Protein AF-A0A3L8CRX2-F1 (afdb_monomer)

Solvent-accessible surface area (backbone atoms only — not comparable to full-atom values): 6536 Å² total; per-residue (Å²): 115,69,61,57,58,49,39,55,49,51,54,51,49,42,54,34,44,76,68,67,72,52,72,34,34,70,53,99,46,89,73,31,38,35,34,83,52,100,65,33,31,41,38,38,35,69,45,84,53,98,90,46,74,48,38,35,46,32,38,24,40,79,84,71,49,76,78,46,74,45,39,24,77,73,35,47,90,67,31,86,63,21,59,59,55,44,46,51,39,48,52,50,41,50,38,55,35,68,42,43,64,61,53,49,54,58,50,51,61,51,57,65,56,63,76,74,114

Secondary structure (DSSP, 8-state):
-HHHHHHHHHHHHHHHHHTT-S--EE-SSTTEEEEE-SSEEEEEEEEEETTEEEEEEEEEETTS-EEEEEEHHHHTTTSTTHHHHHHHHHHHHHHHHTTHHHHHHHHHHHHHHHTT-

Sequence (117 aa):
MSHEKIARIVMGVIRRTGDGKIDWETTERTGVFQASFPNYSIRLSTIEGDLGVDYWFAIINNEGATIERVSDVDLSSNIEAAFEEMGNLYSAARRIALGVEKALDELLEIIDRDELI

Radius of gyration: 16.59 Å; Cα contacts (8 Å, |Δi|>4): 158; chains: 1; bounding box: 40×30×55 Å

Mean predicted aligned error: 4.44 Å

Structure (mmCIF, N/CA/C/O backbone):
data_AF-A0A3L8CRX2-F1
#
_entry.id   AF-A0A3L8CRX2-F1
#
loop_
_atom_site.group_PDB
_atom_site.id
_atom_site.type_symbol
_atom_site.label_atom_id
_atom_site.label_alt_id
_atom_site.label_comp_id
_atom_site.label_asym_id
_atom_site.label_entity_id
_atom_site.label_seq_id
_atom_site.pdbx_PDB_ins_code
_atom_site.Cartn_x
_atom_site.Cartn_y
_atom_site.Cartn_z
_atom_site.occupancy
_atom_site.B_iso_or_equiv
_atom_site.auth_seq_id
_atom_site.auth_comp_id
_atom_site.auth_asym_id
_atom_site.auth_atom_id
_atom_site.pdbx_PDB_model_num
ATOM 1 N N . MET A 1 1 ? 15.854 5.994 -14.458 1.00 53.34 1 MET A N 1
ATOM 2 C CA . MET A 1 1 ? 14.934 7.151 -14.571 1.00 53.34 1 MET A CA 1
ATOM 3 C C . MET A 1 1 ? 13.483 6.800 -14.223 1.00 53.34 1 MET A C 1
ATOM 5 O O . MET A 1 1 ? 12.882 7.587 -13.505 1.00 53.34 1 MET A O 1
ATOM 9 N N . SER A 1 2 ? 12.903 5.666 -14.659 1.00 73.62 2 SER A N 1
ATOM 10 C CA . SER A 1 2 ? 11.519 5.303 -14.265 1.00 73.62 2 SER A CA 1
ATOM 11 C C . SER A 1 2 ? 11.380 5.062 -12.755 1.00 73.62 2 SER A C 1
ATOM 13 O O . SER A 1 2 ? 10.513 5.668 -12.130 1.00 73.62 2 SER A O 1
ATOM 15 N N . HIS A 1 3 ? 12.291 4.291 -12.146 1.00 83.62 3 HIS A N 1
ATOM 16 C CA . HIS A 1 3 ? 12.232 3.968 -10.712 1.00 83.62 3 HIS A CA 1
ATOM 17 C C . HIS A 1 3 ? 12.400 5.181 -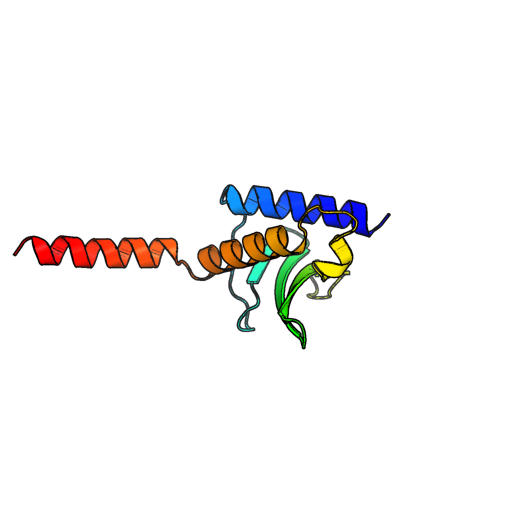9.791 1.00 83.62 3 HIS A C 1
ATOM 19 O O . HIS A 1 3 ? 11.782 5.222 -8.739 1.00 83.62 3 HIS A O 1
ATOM 25 N N . GLU A 1 4 ? 13.130 6.225 -10.194 1.00 93.31 4 GLU A N 1
ATOM 26 C CA . GLU A 1 4 ? 13.250 7.453 -9.392 1.00 93.31 4 GLU A CA 1
ATOM 27 C C . GLU A 1 4 ? 11.913 8.208 -9.305 1.00 93.31 4 GLU A C 1
ATOM 29 O O . GLU A 1 4 ? 11.505 8.677 -8.241 1.00 93.31 4 GLU A O 1
ATOM 34 N N . LYS A 1 5 ? 11.181 8.297 -10.424 1.00 95.38 5 LYS A N 1
ATOM 35 C CA . LYS A 1 5 ? 9.849 8.912 -10.439 1.00 95.38 5 LYS A CA 1
ATOM 36 C C . LYS A 1 5 ? 8.855 8.082 -9.628 1.00 95.38 5 LYS A C 1
ATOM 38 O O . LYS A 1 5 ? 8.055 8.659 -8.895 1.00 95.38 5 LYS A O 1
ATOM 43 N N . ILE A 1 6 ? 8.921 6.757 -9.743 1.00 96.00 6 ILE A N 1
ATOM 44 C CA . ILE A 1 6 ? 8.066 5.842 -8.980 1.00 96.00 6 ILE A CA 1
ATOM 45 C C . ILE A 1 6 ? 8.385 5.939 -7.489 1.00 96.00 6 ILE A C 1
ATOM 47 O O . ILE A 1 6 ? 7.465 6.110 -6.701 1.00 96.00 6 ILE A O 1
ATOM 51 N N . ALA A 1 7 ? 9.661 5.968 -7.103 1.00 97.00 7 ALA A N 1
ATOM 52 C CA . ALA A 1 7 ? 10.078 6.148 -5.718 1.00 97.00 7 ALA A CA 1
ATOM 53 C C . ALA A 1 7 ? 9.501 7.435 -5.113 1.00 97.00 7 ALA A C 1
ATOM 55 O O . ALA A 1 7 ? 8.931 7.420 -4.025 1.00 97.00 7 ALA A O 1
ATOM 56 N N . ARG A 1 8 ? 9.538 8.550 -5.855 1.00 97.44 8 ARG A N 1
ATOM 57 C CA . ARG A 1 8 ? 8.904 9.808 -5.421 1.00 97.44 8 ARG A CA 1
ATOM 58 C C . ARG A 1 8 ? 7.388 9.689 -5.251 1.00 97.44 8 ARG A C 1
ATOM 60 O O . ARG A 1 8 ? 6.836 10.317 -4.348 1.00 97.44 8 ARG A O 1
ATOM 67 N N . ILE A 1 9 ? 6.715 8.922 -6.110 1.00 97.44 9 ILE A N 1
ATOM 68 C CA . ILE A 1 9 ? 5.279 8.643 -5.976 1.00 97.44 9 ILE A CA 1
ATOM 69 C C . ILE A 1 9 ? 5.031 7.810 -4.715 1.00 97.44 9 ILE A C 1
ATOM 71 O O . ILE A 1 9 ? 4.200 8.207 -3.904 1.00 97.44 9 ILE A O 1
ATOM 75 N N . VAL A 1 10 ? 5.782 6.724 -4.514 1.00 98.00 10 VAL A N 1
ATOM 76 C CA . VAL A 1 10 ? 5.672 5.837 -3.346 1.00 98.00 10 VAL A CA 1
ATOM 77 C C . VAL A 1 10 ? 5.887 6.613 -2.047 1.00 98.00 10 VAL A C 1
ATOM 79 O O . VAL A 1 10 ? 5.015 6.585 -1.184 1.00 98.00 10 VAL A O 1
ATOM 82 N N . MET A 1 11 ? 6.944 7.425 -1.943 1.00 98.00 11 MET A N 1
ATOM 83 C CA . MET A 1 11 ? 7.173 8.286 -0.771 1.00 98.00 11 MET A CA 1
ATOM 84 C C . MET A 1 11 ? 6.045 9.304 -0.554 1.00 98.00 11 MET A C 1
ATOM 86 O O . MET A 1 11 ? 5.649 9.594 0.577 1.00 98.00 11 MET A O 1
ATOM 90 N N . GLY A 1 12 ? 5.479 9.842 -1.638 1.00 98.12 12 GLY A N 1
ATOM 91 C CA . GLY A 1 12 ? 4.305 10.708 -1.566 1.00 98.12 12 GLY A CA 1
ATOM 92 C C . GLY A 1 12 ? 3.071 9.987 -1.013 1.00 98.12 12 GLY A C 1
ATOM 93 O O . GLY A 1 12 ? 2.318 10.578 -0.237 1.00 98.12 12 GLY A O 1
ATOM 94 N N . VAL A 1 13 ? 2.876 8.723 -1.389 1.00 98.31 13 VAL A N 1
ATOM 95 C CA . VAL A 1 13 ? 1.777 7.863 -0.929 1.00 98.31 13 VAL A CA 1
ATOM 96 C C . VAL A 1 13 ? 1.971 7.451 0.527 1.00 98.31 13 VAL A C 1
ATOM 98 O O . VAL A 1 13 ? 1.008 7.538 1.285 1.00 98.31 13 VAL A O 1
ATOM 101 N N . ILE A 1 14 ? 3.194 7.100 0.938 1.00 98.00 14 ILE A N 1
ATOM 102 C CA . ILE A 1 14 ? 3.563 6.822 2.337 1.00 98.00 14 ILE A CA 1
ATOM 103 C C . ILE A 1 14 ? 3.147 7.993 3.222 1.00 98.00 14 ILE A C 1
ATOM 105 O O . ILE A 1 14 ? 2.296 7.843 4.099 1.00 98.00 14 ILE A O 1
ATOM 109 N N . ARG A 1 15 ? 3.651 9.196 2.918 1.00 98.12 15 ARG A N 1
ATOM 110 C CA . ARG A 1 15 ? 3.347 10.397 3.705 1.00 98.12 15 ARG A CA 1
ATOM 111 C C . ARG A 1 15 ? 1.846 10.681 3.763 1.00 98.12 15 ARG A C 1
ATOM 113 O O . ARG A 1 15 ? 1.308 10.964 4.824 1.00 98.12 15 ARG A O 1
ATOM 120 N N . ARG A 1 16 ? 1.150 10.621 2.623 1.00 98.12 16 ARG A N 1
ATOM 121 C CA . ARG A 1 16 ? -0.289 10.935 2.576 1.00 98.12 16 ARG A CA 1
ATOM 122 C C . ARG A 1 16 ? -1.154 9.862 3.238 1.00 98.12 16 ARG A C 1
ATOM 124 O O . ARG A 1 16 ? -2.211 10.212 3.745 1.00 98.12 16 ARG A O 1
ATOM 131 N N . THR A 1 17 ? -0.719 8.604 3.250 1.00 97.81 17 THR A N 1
ATOM 132 C CA . THR A 1 17 ? -1.386 7.532 4.003 1.00 97.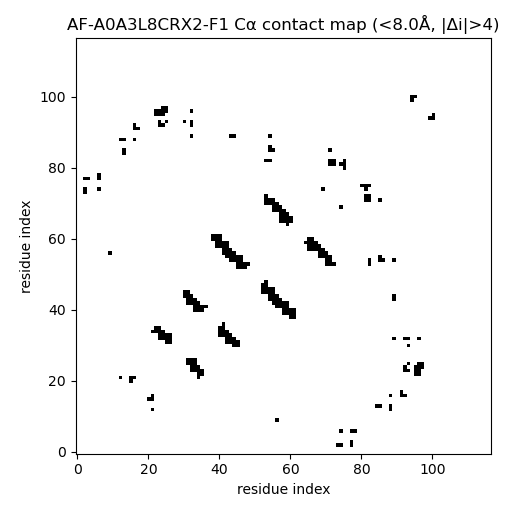81 17 THR A CA 1
ATOM 133 C C . THR A 1 17 ? -1.233 7.763 5.502 1.00 97.81 17 THR A C 1
ATOM 135 O O . THR A 1 17 ? -2.230 7.720 6.213 1.00 97.81 17 THR A O 1
ATOM 138 N N . GLY A 1 18 ? -0.025 8.105 5.968 1.00 95.00 18 GLY A N 1
ATOM 139 C CA . GLY A 1 18 ? 0.212 8.471 7.370 1.00 95.00 18 GLY A CA 1
ATOM 140 C C . GLY A 1 18 ? -0.592 9.696 7.822 1.00 95.00 18 GLY A C 1
ATOM 141 O O . GLY A 1 18 ? -1.094 9.723 8.938 1.00 95.00 18 GLY A O 1
ATOM 142 N N . ASP A 1 19 ? -0.799 10.667 6.929 1.00 96.19 19 ASP A N 1
ATOM 143 C CA . ASP A 1 19 ? -1.655 11.837 7.176 1.00 96.19 19 ASP A CA 1
ATOM 144 C C . ASP A 1 19 ? -3.174 11.529 7.138 1.00 96.19 19 ASP A C 1
ATOM 146 O O . ASP A 1 19 ? -3.978 12.454 7.268 1.00 96.19 19 ASP A O 1
ATOM 150 N N . GLY A 1 20 ? -3.594 10.290 6.849 1.00 94.31 20 GLY A N 1
ATOM 151 C CA . GLY A 1 20 ? -5.009 9.935 6.658 1.00 94.31 20 GLY A CA 1
ATOM 152 C C . GLY A 1 20 ? -5.658 10.574 5.419 1.00 94.31 20 GLY A C 1
ATOM 153 O O . GLY A 1 20 ? -6.872 10.732 5.354 1.00 94.31 20 GLY A O 1
ATOM 154 N N . LYS A 1 21 ? -4.857 10.987 4.426 1.00 96.94 21 LYS A N 1
ATOM 155 C CA . LYS A 1 21 ? -5.311 11.678 3.199 1.00 96.94 21 LYS A CA 1
ATOM 156 C C . LYS A 1 21 ? -5.565 10.741 2.021 1.00 96.94 21 LYS A C 1
ATOM 158 O O . LYS A 1 21 ? -5.848 11.221 0.922 1.00 96.94 21 LYS A O 1
ATOM 163 N N . ILE A 1 22 ? -5.369 9.442 2.213 1.00 97.81 22 ILE A N 1
ATOM 164 C CA . ILE A 1 22 ? -5.648 8.416 1.214 1.00 97.81 22 ILE A CA 1
ATOM 165 C C . ILE A 1 22 ? -6.694 7.485 1.802 1.00 97.81 22 ILE A C 1
ATOM 167 O O . ILE A 1 22 ? -6.463 6.879 2.845 1.00 97.81 22 ILE A O 1
ATOM 171 N N . ASP A 1 23 ? -7.823 7.405 1.108 1.00 96.81 23 ASP A N 1
ATOM 172 C CA . ASP A 1 23 ? -8.899 6.481 1.426 1.00 96.81 23 ASP A CA 1
ATOM 173 C C . ASP A 1 23 ? -8.569 5.128 0.792 1.00 96.81 23 ASP A C 1
ATOM 175 O O . ASP A 1 23 ? -8.568 4.981 -0.434 1.00 96.81 23 ASP A O 1
ATOM 179 N N . TRP A 1 24 ? -8.144 4.189 1.633 1.00 98.38 24 TRP A N 1
ATOM 180 C CA . TRP A 1 24 ? -7.790 2.840 1.214 1.00 98.38 24 TRP A CA 1
ATOM 181 C C . TRP A 1 24 ? -9.009 1.941 1.338 1.00 98.38 24 TRP A C 1
ATOM 183 O O . TRP A 1 24 ? 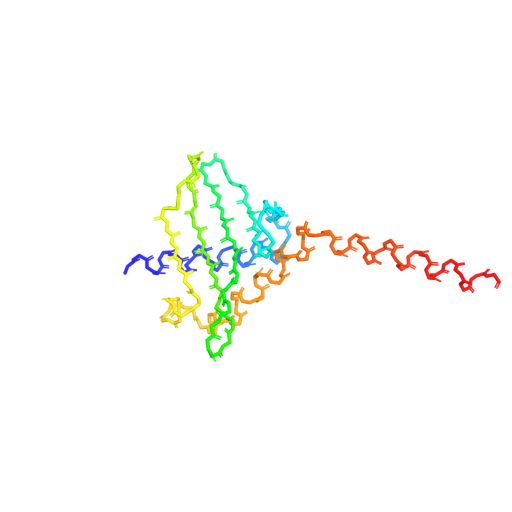-9.674 1.927 2.366 1.00 98.38 24 TRP A O 1
ATOM 193 N N . GLU A 1 25 ? -9.246 1.131 0.317 1.00 98.19 25 GLU A N 1
ATOM 194 C CA . GLU A 1 25 ? -10.374 0.216 0.225 1.00 98.19 25 GLU A CA 1
ATOM 195 C C . GLU A 1 25 ? -9.877 -1.223 0.053 1.00 98.19 25 GLU A C 1
ATOM 197 O O . GLU A 1 25 ? -8.782 -1.488 -0.464 1.00 98.19 25 GLU A O 1
ATOM 202 N N . THR A 1 26 ? -10.700 -2.179 0.483 1.00 97.75 26 THR A N 1
ATOM 203 C CA . THR A 1 26 ? -10.481 -3.590 0.150 1.00 97.75 26 THR A CA 1
ATOM 204 C C . THR A 1 26 ? -10.825 -3.842 -1.314 1.00 97.75 26 THR A C 1
ATOM 206 O O . THR A 1 26 ? -11.657 -3.156 -1.905 1.00 97.75 26 THR A O 1
ATOM 209 N N . THR A 1 27 ? -10.176 -4.836 -1.911 1.00 96.75 27 THR A N 1
ATOM 210 C CA . THR A 1 27 ? -10.542 -5.327 -3.245 1.00 96.75 27 THR A CA 1
ATOM 211 C C . THR A 1 27 ? -11.207 -6.695 -3.141 1.00 96.75 27 THR A C 1
ATOM 213 O O . THR A 1 27 ? -11.270 -7.300 -2.071 1.00 96.75 27 THR A O 1
ATOM 216 N N . GLU A 1 28 ? -11.639 -7.235 -4.276 1.00 95.25 28 GLU A N 1
ATOM 217 C CA . GLU A 1 28 ? -12.112 -8.613 -4.402 1.00 95.25 28 GLU A CA 1
ATOM 218 C C . GLU A 1 28 ? -11.051 -9.669 -4.033 1.00 95.25 28 GLU A C 1
ATOM 220 O O . GLU A 1 28 ? -11.380 -10.839 -3.837 1.00 95.25 28 GLU A O 1
ATOM 225 N N . ARG A 1 29 ? -9.773 -9.276 -3.930 1.00 95.88 29 ARG A N 1
ATOM 226 C CA . ARG A 1 29 ? -8.661 -10.153 -3.558 1.00 95.88 29 ARG A CA 1
ATOM 227 C C . ARG A 1 29 ? -8.210 -9.877 -2.127 1.00 95.88 29 ARG A C 1
ATOM 229 O O . ARG A 1 29 ? -7.783 -8.772 -1.793 1.00 95.88 29 ARG A O 1
ATOM 236 N N . THR A 1 30 ? -8.209 -10.919 -1.299 1.00 94.50 30 THR A N 1
ATOM 237 C CA . THR A 1 30 ? -7.632 -10.872 0.051 1.00 94.50 30 THR A CA 1
ATOM 238 C C . THR A 1 30 ? -6.165 -10.448 0.003 1.00 94.50 30 THR A C 1
ATOM 240 O O . THR A 1 30 ? -5.403 -10.932 -0.833 1.00 94.50 30 THR A O 1
ATOM 243 N N . GLY A 1 31 ? -5.766 -9.552 0.909 1.00 96.31 31 GLY A N 1
ATOM 244 C CA . GLY A 1 31 ? -4.393 -9.037 0.972 1.00 96.31 31 GLY A CA 1
ATOM 245 C C . GLY A 1 31 ? -4.046 -8.048 -0.144 1.00 96.31 31 GLY A C 1
ATOM 246 O O . GLY A 1 31 ? -2.872 -7.770 -0.3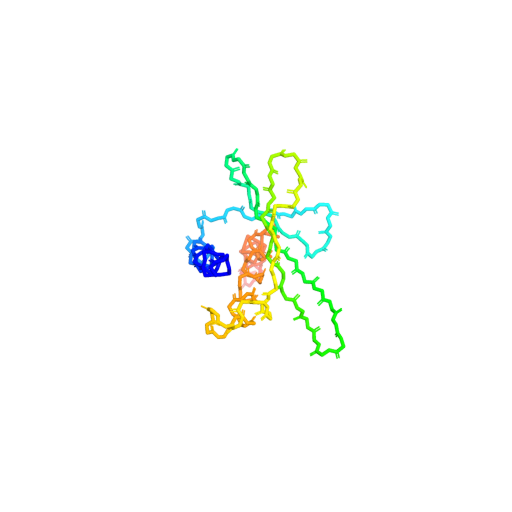75 1.00 96.31 31 GLY A O 1
ATOM 247 N N . VAL A 1 32 ? -5.052 -7.528 -0.855 1.00 98.12 32 VAL A N 1
ATOM 248 C CA . VAL A 1 32 ? -4.877 -6.472 -1.852 1.00 98.12 32 VAL A CA 1
ATOM 249 C C . VAL A 1 32 ? -5.748 -5.278 -1.484 1.00 98.12 32 VAL A C 1
ATOM 251 O O . VAL A 1 32 ? -6.970 -5.397 -1.366 1.00 98.12 32 VAL A O 1
ATOM 254 N N . PHE A 1 33 ? -5.100 -4.125 -1.337 1.00 98.50 33 PHE A N 1
ATOM 255 C CA . PHE A 1 33 ? -5.726 -2.858 -0.961 1.00 98.50 33 PHE A CA 1
ATOM 256 C C . PHE A 1 33 ? -5.563 -1.847 -2.086 1.00 98.50 33 PHE A C 1
ATOM 258 O O . PHE A 1 33 ? -4.532 -1.835 -2.764 1.00 98.50 33 PHE A O 1
ATOM 265 N N . GLN A 1 34 ? -6.573 -1.008 -2.295 1.00 98.38 34 GLN A N 1
ATOM 266 C CA . GLN A 1 34 ? -6.597 -0.049 -3.393 1.00 98.38 34 GLN A CA 1
ATOM 267 C C . GLN A 1 34 ? -6.941 1.353 -2.904 1.00 98.38 34 GLN A C 1
ATOM 269 O O . GLN A 1 34 ? -7.780 1.516 -2.032 1.00 98.38 34 GLN A O 1
ATOM 274 N N . ALA A 1 35 ? -6.322 2.359 -3.510 1.00 98.31 35 ALA A N 1
ATOM 275 C CA . ALA A 1 35 ? -6.745 3.747 -3.407 1.00 98.31 35 ALA A CA 1
ATOM 276 C C . ALA A 1 35 ? -7.066 4.286 -4.803 1.00 98.31 35 ALA A C 1
ATOM 278 O O . ALA A 1 35 ? -6.267 4.136 -5.736 1.00 98.31 35 ALA A O 1
ATOM 279 N N . SER A 1 36 ? -8.230 4.912 -4.947 1.00 97.19 36 SER A N 1
ATOM 280 C CA . SER A 1 36 ? -8.734 5.413 -6.227 1.00 97.19 36 SER A CA 1
ATOM 281 C C . SER A 1 36 ? -8.429 6.907 -6.402 1.00 97.19 36 SER A C 1
ATOM 283 O O . SER A 1 36 ? -8.668 7.724 -5.517 1.00 97.19 36 SER A O 1
ATOM 285 N N . PHE A 1 37 ? -7.909 7.279 -7.570 1.00 95.44 37 PHE A N 1
ATOM 286 C CA . PHE A 1 37 ? -7.658 8.656 -8.008 1.00 95.44 37 PHE A CA 1
ATOM 287 C C . PHE A 1 37 ? -8.420 8.908 -9.324 1.00 95.44 37 PHE A C 1
ATOM 289 O O . PHE A 1 37 ? -8.816 7.949 -9.984 1.00 95.44 37 PHE A O 1
ATOM 296 N N . PRO A 1 38 ? -8.607 10.169 -9.773 1.00 93.25 38 PRO A N 1
ATOM 297 C CA . PRO A 1 38 ? -9.509 10.476 -10.891 1.00 93.25 38 PRO A CA 1
ATOM 298 C C . PRO A 1 38 ? -9.297 9.670 -12.182 1.00 93.25 38 PRO A C 1
ATOM 300 O O . PRO A 1 38 ? -10.266 9.364 -12.863 1.00 93.25 38 PRO A O 1
ATOM 303 N N . ASN A 1 39 ? -8.049 9.323 -12.518 1.00 94.56 39 ASN A N 1
ATOM 304 C CA . ASN A 1 39 ? -7.713 8.587 -13.748 1.00 94.56 39 ASN A CA 1
ATOM 305 C C . ASN A 1 39 ? -6.903 7.307 -13.502 1.00 94.56 39 ASN A C 1
ATOM 307 O O . ASN A 1 39 ? -6.551 6.609 -14.451 1.00 94.56 39 ASN A O 1
ATOM 311 N N . TYR A 1 40 ? -6.553 7.033 -12.247 1.00 97.56 40 TYR A N 1
ATOM 312 C CA . TYR A 1 40 ? -5.631 5.964 -11.883 1.00 97.56 40 TYR A CA 1
ATOM 313 C C . TYR A 1 40 ? -6.023 5.389 -10.533 1.00 97.56 40 TYR A C 1
ATOM 315 O O . TYR A 1 40 ? -6.579 6.097 -9.700 1.00 97.56 40 TYR A O 1
ATOM 323 N N . SER A 1 41 ? -5.659 4.149 -10.266 1.00 98.00 41 SER A N 1
ATOM 324 C CA . SER A 1 41 ? -5.662 3.612 -8.912 1.00 98.00 41 SER A CA 1
ATOM 325 C C . SER A 1 41 ? -4.281 3.101 -8.539 1.00 98.00 41 SER A C 1
ATOM 327 O O . SER A 1 41 ? -3.450 2.779 -9.392 1.00 98.00 41 SER A O 1
ATOM 329 N N . ILE A 1 42 ? -4.019 3.085 -7.240 1.00 98.31 42 ILE A N 1
ATOM 330 C CA . ILE A 1 42 ? -2.831 2.466 -6.667 1.00 98.31 42 ILE A CA 1
ATOM 331 C C . ILE A 1 42 ? -3.281 1.189 -5.982 1.00 98.31 42 ILE A C 1
ATOM 333 O O . ILE A 1 42 ? -4.235 1.232 -5.209 1.00 98.31 42 ILE A O 1
ATOM 337 N N . ARG A 1 43 ? -2.589 0.076 -6.231 1.00 98.44 43 ARG A N 1
ATOM 338 C CA . ARG A 1 43 ? -2.770 -1.168 -5.477 1.00 98.44 43 ARG A CA 1
ATOM 339 C C . ARG A 1 43 ? -1.526 -1.525 -4.690 1.00 98.44 43 ARG A C 1
ATOM 341 O O . ARG A 1 43 ? -0.410 -1.420 -5.197 1.00 98.44 43 ARG A O 1
ATOM 348 N N . LEU A 1 44 ? -1.762 -2.006 -3.479 1.00 98.62 44 LEU A N 1
ATOM 349 C CA . LEU A 1 44 ? -0.765 -2.612 -2.616 1.00 98.62 44 LEU A CA 1
ATOM 350 C C . LEU A 1 44 ? -1.101 -4.082 -2.429 1.00 98.62 44 LEU A C 1
ATOM 352 O O . LEU A 1 44 ? -2.264 -4.440 -2.242 1.00 98.62 44 LEU A O 1
ATOM 356 N N . SER A 1 45 ? -0.085 -4.929 -2.484 1.00 98.44 45 SER A N 1
ATOM 357 C CA . SER A 1 45 ? -0.232 -6.369 -2.280 1.00 98.44 45 SER A CA 1
ATOM 358 C C . SER A 1 45 ? 1.056 -6.959 -1.737 1.00 98.44 45 SER A C 1
ATOM 360 O O . SER A 1 45 ? 2.120 -6.366 -1.909 1.00 98.44 45 SER A O 1
ATOM 362 N N . THR A 1 46 ? 0.964 -8.137 -1.139 1.00 97.31 46 THR A N 1
ATOM 363 C CA . THR A 1 46 ? 2.126 -8.924 -0.727 1.00 97.31 46 THR A CA 1
ATOM 364 C C . THR A 1 46 ? 2.233 -10.205 -1.539 1.00 97.31 46 THR A C 1
ATOM 366 O O . THR A 1 46 ? 1.218 -10.777 -1.944 1.00 97.31 46 THR A O 1
ATOM 369 N N . ILE A 1 47 ? 3.458 -10.671 -1.758 1.00 94.69 47 ILE A N 1
ATOM 370 C CA . ILE A 1 47 ? 3.736 -12.010 -2.282 1.00 94.69 47 ILE A CA 1
ATOM 371 C C . ILE A 1 47 ? 4.667 -12.704 -1.296 1.00 94.69 47 ILE A C 1
ATOM 373 O O . ILE A 1 47 ? 5.710 -12.161 -0.952 1.00 94.69 47 ILE A O 1
ATOM 377 N N . GLU A 1 48 ? 4.282 -13.889 -0.829 1.00 92.12 48 GLU A N 1
ATOM 378 C CA . GLU A 1 48 ? 5.183 -14.745 -0.059 1.00 92.12 48 GLU A CA 1
ATOM 379 C C . GLU A 1 48 ? 6.193 -15.393 -1.012 1.00 92.12 48 GLU A C 1
ATOM 381 O O . GLU A 1 48 ? 5.814 -15.991 -2.022 1.00 92.12 48 GLU A O 1
ATOM 386 N N . GLY A 1 49 ? 7.474 -15.251 -0.692 1.00 81.75 49 GLY A N 1
ATOM 387 C CA . GLY A 1 49 ? 8.593 -15.890 -1.368 1.00 81.75 49 GLY A CA 1
ATOM 388 C C . GLY A 1 49 ? 9.468 -16.664 -0.384 1.00 81.75 49 GLY A C 1
ATOM 389 O O . GLY A 1 49 ? 9.259 -16.644 0.829 1.00 81.75 49 GLY A O 1
ATOM 390 N N . ASP A 1 50 ? 10.492 -17.335 -0.910 1.00 84.38 50 ASP A N 1
ATOM 391 C CA . ASP A 1 50 ? 11.357 -18.229 -0.125 1.00 84.38 50 ASP A CA 1
ATOM 392 C C . ASP A 1 50 ? 12.123 -17.516 1.007 1.00 84.38 50 ASP A C 1
ATOM 394 O O . ASP A 1 50 ? 12.516 -18.146 1.989 1.00 84.38 50 ASP A O 1
ATOM 398 N N . LEU A 1 51 ? 12.351 -16.205 0.874 1.00 83.00 51 LEU A N 1
ATOM 399 C CA . LEU A 1 51 ? 13.124 -15.385 1.816 1.00 83.00 51 LEU A CA 1
ATOM 400 C C . LEU A 1 51 ? 12.259 -14.468 2.692 1.00 83.00 51 LEU A C 1
ATOM 402 O O . LEU A 1 51 ? 12.802 -13.726 3.510 1.00 83.00 51 LEU A O 1
ATOM 406 N N . GLY A 1 52 ? 10.934 -14.510 2.542 1.00 89.00 52 GLY A N 1
ATOM 407 C CA . GLY A 1 52 ? 10.020 -13.628 3.260 1.00 89.00 52 GLY A CA 1
ATOM 408 C C . GLY A 1 52 ? 8.912 -13.079 2.371 1.00 89.00 52 GLY A C 1
ATOM 409 O O . GLY A 1 52 ? 8.538 -13.682 1.370 1.00 89.00 52 GLY A O 1
ATOM 410 N N . VAL A 1 53 ? 8.352 -11.944 2.775 1.00 94.06 53 VAL A N 1
ATOM 411 C CA . VAL A 1 53 ? 7.243 -11.293 2.078 1.00 94.06 53 VAL A CA 1
ATOM 412 C C . VAL A 1 53 ? 7.752 -10.115 1.255 1.00 94.06 53 VAL A C 1
ATOM 414 O O . VAL A 1 53 ? 8.354 -9.213 1.818 1.00 94.06 53 VAL A O 1
ATOM 417 N N . ASP A 1 54 ? 7.458 -10.087 -0.041 1.00 95.38 54 ASP A N 1
ATOM 418 C CA . ASP A 1 54 ? 7.738 -8.927 -0.890 1.00 95.38 54 ASP A CA 1
ATOM 419 C C . ASP A 1 54 ? 6.504 -8.029 -0.962 1.00 95.38 54 ASP A C 1
ATOM 421 O O . ASP A 1 54 ? 5.375 -8.497 -1.185 1.00 95.38 54 ASP A O 1
ATOM 425 N 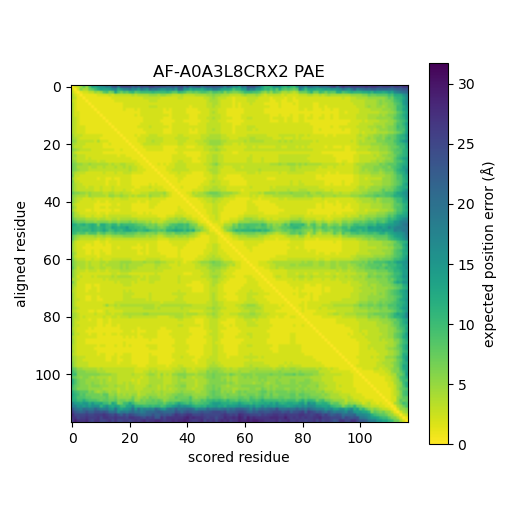N . TYR A 1 55 ? 6.714 -6.725 -0.823 1.00 98.00 55 TYR A N 1
ATOM 426 C CA . TYR A 1 55 ? 5.663 -5.723 -0.915 1.00 98.00 55 TYR A CA 1
ATOM 427 C C . TYR A 1 55 ? 5.629 -5.136 -2.316 1.00 98.00 55 TYR A C 1
ATOM 429 O O . TYR A 1 55 ? 6.617 -4.631 -2.835 1.00 98.00 55 TYR A O 1
ATOM 437 N N . TRP A 1 56 ? 4.450 -5.151 -2.927 1.00 98.25 56 TRP A N 1
ATOM 438 C CA . TRP A 1 56 ? 4.249 -4.703 -4.297 1.00 98.25 56 TRP A CA 1
ATOM 439 C C . TRP A 1 56 ? 3.369 -3.465 -4.354 1.00 98.25 56 TRP A C 1
ATOM 441 O O . TRP A 1 56 ? 2.276 -3.441 -3.785 1.00 98.25 56 TRP A O 1
ATOM 451 N N . PHE A 1 57 ? 3.817 -2.485 -5.131 1.00 98.38 57 PHE A N 1
ATOM 452 C CA . PHE A 1 57 ? 3.095 -1.271 -5.479 1.00 98.38 57 PHE A CA 1
ATOM 453 C C . PHE A 1 57 ? 2.782 -1.280 -6.975 1.00 98.38 57 PHE A C 1
ATOM 455 O O . PHE A 1 57 ? 3.683 -1.415 -7.804 1.00 98.38 57 PHE A O 1
ATOM 462 N N . ALA A 1 58 ? 1.512 -1.119 -7.335 1.00 98.19 58 ALA A N 1
ATOM 463 C CA . ALA A 1 58 ? 1.075 -1.068 -8.725 1.00 98.19 58 ALA A CA 1
ATOM 464 C C . ALA A 1 58 ? 0.270 0.200 -9.013 1.00 98.19 58 ALA A C 1
ATOM 466 O O . ALA A 1 58 ? -0.578 0.596 -8.216 1.00 98.19 58 ALA A O 1
ATOM 467 N N . ILE A 1 59 ? 0.505 0.796 -10.182 1.00 98.00 59 ILE A N 1
ATOM 468 C CA . ILE A 1 59 ? -0.319 1.866 -10.748 1.00 98.00 59 ILE A CA 1
ATOM 469 C C . ILE A 1 59 ? -1.195 1.251 -11.828 1.00 98.00 59 ILE A C 1
ATOM 471 O O . ILE A 1 59 ? -0.705 0.577 -12.736 1.00 98.00 59 ILE A O 1
ATOM 475 N N . ILE A 1 60 ? -2.492 1.503 -11.741 1.00 97.94 60 ILE A N 1
ATOM 476 C CA . ILE A 1 60 ? -3.505 0.937 -12.623 1.00 97.94 60 ILE A CA 1
ATOM 477 C C . ILE A 1 60 ? -4.252 2.087 -13.296 1.00 97.94 60 ILE A C 1
ATOM 479 O O . ILE A 1 60 ? -4.514 3.107 -12.660 1.00 97.94 60 ILE A O 1
ATOM 483 N N . ASN A 1 61 ? -4.550 1.963 -14.588 1.00 96.94 61 ASN A N 1
ATOM 484 C CA . ASN A 1 61 ? -5.366 2.944 -15.304 1.00 96.94 61 ASN A CA 1
ATOM 485 C C . ASN A 1 61 ? -6.870 2.747 -15.030 1.00 96.94 61 ASN A C 1
ATOM 487 O O . ASN A 1 61 ? -7.298 1.812 -14.356 1.00 96.94 61 ASN A O 1
ATOM 491 N N . ASN A 1 62 ? -7.689 3.626 -15.597 1.00 94.25 62 ASN A N 1
ATOM 492 C CA . ASN A 1 62 ? -9.151 3.556 -15.551 1.00 94.25 62 ASN A CA 1
ATOM 493 C C . ASN A 1 62 ? -9.763 2.318 -16.241 1.00 94.25 62 ASN A C 1
ATOM 495 O O . ASN A 1 62 ? -10.928 2.015 -16.006 1.00 94.25 62 ASN A O 1
ATOM 499 N N . GLU A 1 63 ? -9.002 1.602 -17.069 1.00 94.38 63 GLU A N 1
ATOM 500 C CA . GLU A 1 63 ? -9.416 0.346 -17.712 1.00 94.38 63 GLU A CA 1
ATOM 501 C C . GLU A 1 63 ? -9.078 -0.889 -16.856 1.00 94.38 63 GLU A C 1
ATOM 503 O O . GLU A 1 63 ? -9.363 -2.018 -17.253 1.00 94.38 63 GLU A O 1
ATOM 508 N N . GLY A 1 64 ? -8.457 -0.701 -15.686 1.00 92.69 64 GLY A N 1
ATOM 509 C CA . GLY A 1 64 ? -8.010 -1.797 -14.825 1.00 92.69 64 GLY A CA 1
ATOM 510 C C . GLY A 1 64 ? -6.682 -2.431 -15.256 1.00 92.69 64 GLY A C 1
ATOM 511 O O . GLY A 1 64 ? -6.247 -3.411 -14.650 1.00 92.69 64 GLY A O 1
ATOM 512 N N . ALA A 1 65 ? -6.008 -1.877 -16.267 1.00 96.56 65 ALA A N 1
ATOM 513 C CA . ALA A 1 65 ? -4.707 -2.346 -16.721 1.00 96.56 65 ALA A CA 1
ATOM 514 C C . ALA A 1 65 ? -3.583 -1.806 -15.828 1.00 96.56 65 ALA A C 1
ATOM 516 O O . ALA A 1 65 ? -3.512 -0.610 -15.535 1.00 96.56 65 ALA A O 1
ATOM 517 N N . THR A 1 66 ? -2.669 -2.688 -15.419 1.00 96.94 66 THR A N 1
ATOM 518 C CA . THR A 1 66 ? -1.441 -2.295 -14.720 1.00 96.94 66 THR A CA 1
ATOM 519 C C . THR A 1 66 ? -0.529 -1.537 -15.679 1.00 96.94 66 THR A C 1
ATOM 521 O O . THR A 1 66 ? -0.033 -2.108 -16.646 1.00 96.94 66 THR A O 1
ATOM 524 N N . ILE A 1 67 ? -0.311 -0.253 -15.401 1.00 96.12 67 ILE A N 1
ATOM 525 C CA . ILE A 1 67 ? 0.636 0.592 -16.138 1.00 96.12 67 ILE A CA 1
ATOM 526 C C . ILE A 1 67 ? 2.056 0.329 -15.656 1.00 96.12 67 ILE A C 1
ATOM 528 O O . ILE A 1 67 ? 2.986 0.294 -16.453 1.00 96.12 67 ILE A O 1
ATOM 532 N N . GLU A 1 68 ? 2.212 0.196 -14.341 1.00 96.25 68 GLU 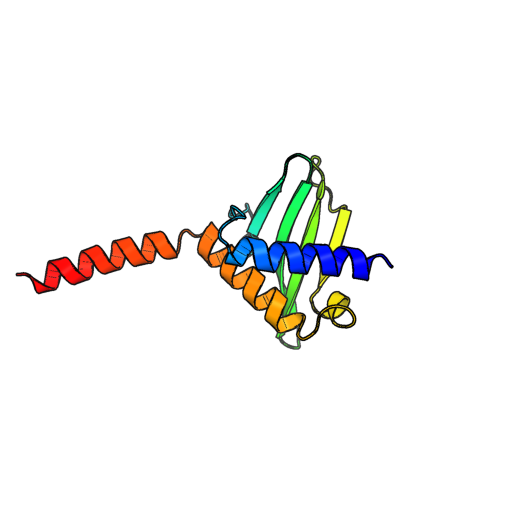A N 1
ATOM 533 C CA . GLU A 1 68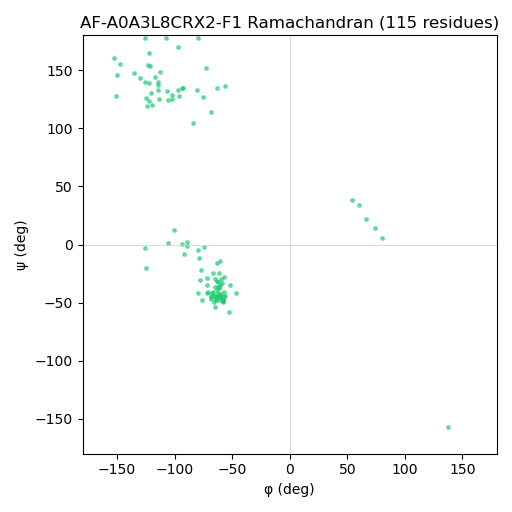 ? 3.510 0.070 -13.696 1.00 96.25 68 GLU A CA 1
ATOM 534 C C . GLU A 1 68 ? 3.381 -0.770 -12.433 1.00 96.25 68 GLU A C 1
ATOM 536 O O . GLU A 1 68 ? 2.358 -0.705 -11.741 1.00 96.25 68 GLU A O 1
ATOM 541 N N . ARG A 1 69 ? 4.419 -1.545 -12.126 1.00 96.88 69 ARG A N 1
ATOM 542 C CA . ARG A 1 69 ? 4.458 -2.383 -10.934 1.00 96.88 69 ARG A CA 1
ATOM 543 C C . ARG A 1 69 ? 5.892 -2.561 -10.458 1.00 96.88 69 ARG A C 1
ATOM 545 O O . ARG A 1 69 ? 6.740 -3.004 -11.219 1.00 96.88 69 ARG A O 1
ATOM 552 N N . VAL A 1 70 ? 6.118 -2.274 -9.182 1.00 97.25 70 VAL A N 1
ATOM 553 C CA . VAL A 1 70 ? 7.429 -2.368 -8.532 1.00 97.25 70 VAL A CA 1
ATOM 554 C C . VAL A 1 70 ? 7.304 -3.044 -7.172 1.00 97.25 70 VAL A C 1
ATOM 556 O O . VAL A 1 70 ? 6.275 -2.915 -6.501 1.00 97.25 70 VAL A O 1
ATOM 559 N N . SER A 1 71 ? 8.344 -3.764 -6.784 1.00 96.88 71 SER A N 1
ATOM 560 C CA . SER A 1 71 ? 8.530 -4.317 -5.445 1.00 96.88 71 SER A CA 1
ATOM 561 C C . SER A 1 71 ? 9.420 -3.416 -4.584 1.00 96.88 71 SER A C 1
ATOM 563 O O . SER A 1 71 ? 10.068 -2.489 -5.080 1.00 96.88 71 SER A O 1
ATOM 565 N N . ASP A 1 72 ? 9.493 -3.706 -3.290 1.00 96.69 72 ASP A N 1
ATOM 566 C CA . ASP A 1 72 ? 10.483 -3.106 -2.395 1.00 96.69 72 ASP A CA 1
ATOM 567 C C . ASP A 1 72 ? 11.926 -3.396 -2.843 1.00 96.69 72 ASP A C 1
ATOM 569 O O . ASP A 1 72 ? 12.789 -2.520 -2.746 1.00 96.69 72 ASP A O 1
ATOM 573 N N . VAL A 1 73 ? 12.171 -4.566 -3.442 1.00 95.00 73 VAL A N 1
ATOM 574 C CA . VAL A 1 73 ? 13.469 -4.930 -4.022 1.00 95.00 73 VAL A CA 1
ATOM 575 C C . VAL A 1 73 ? 13.811 -4.020 -5.204 1.00 95.00 73 VAL A C 1
ATOM 577 O O . VAL A 1 73 ? 14.926 -3.496 -5.266 1.00 95.00 73 VAL A O 1
ATOM 580 N N . ASP A 1 74 ? 12.850 -3.754 -6.095 1.00 95.50 74 ASP A N 1
ATOM 581 C CA . ASP A 1 74 ? 13.035 -2.860 -7.252 1.00 95.50 74 ASP A CA 1
ATOM 582 C C . ASP A 1 74 ? 13.327 -1.411 -6.830 1.00 95.50 74 ASP A C 1
ATOM 584 O O . ASP A 1 74 ? 14.040 -0.679 -7.523 1.00 95.50 74 ASP A O 1
ATOM 588 N N . LEU A 1 75 ? 12.771 -0.985 -5.691 1.00 96.12 75 LEU A N 1
ATOM 589 C CA . LEU A 1 75 ? 12.922 0.367 -5.152 1.00 96.12 75 LEU A CA 1
ATOM 590 C C . LEU A 1 75 ? 14.101 0.524 -4.188 1.00 96.12 75 LEU A C 1
ATOM 592 O O . LEU A 1 75 ? 14.429 1.659 -3.838 1.00 96.12 75 LEU A O 1
ATOM 596 N N . SER A 1 76 ? 14.771 -0.561 -3.798 1.00 95.81 76 SER A N 1
ATOM 597 C CA . SER A 1 76 ? 15.870 -0.551 -2.820 1.00 95.81 76 SER A CA 1
ATOM 598 C C . SER A 1 76 ? 17.036 0.377 -3.191 1.00 95.81 76 SER A C 1
ATOM 600 O O . SER A 1 76 ? 17.700 0.923 -2.313 1.00 95.81 76 SER A O 1
ATOM 602 N N . SER A 1 77 ? 17.267 0.630 -4.485 1.00 95.62 77 SER A N 1
ATOM 603 C CA . SER A 1 77 ? 18.285 1.584 -4.950 1.00 95.62 77 SER A CA 1
ATOM 604 C C . SER A 1 77 ? 17.864 3.055 -4.860 1.00 95.62 77 SER A C 1
ATOM 606 O O . SER A 1 77 ? 18.684 3.943 -5.092 1.00 95.62 77 SER A O 1
ATOM 608 N N . ASN A 1 78 ? 16.585 3.334 -4.606 1.00 96.75 78 ASN A N 1
ATOM 609 C CA . ASN A 1 78 ? 15.993 4.673 -4.670 1.00 96.75 78 ASN A CA 1
ATOM 610 C C . ASN A 1 78 ? 15.283 5.100 -3.381 1.00 96.75 78 ASN A C 1
ATOM 612 O O . ASN A 1 78 ? 15.073 6.297 -3.188 1.00 96.75 78 ASN A O 1
ATOM 616 N N . ILE A 1 79 ? 14.912 4.148 -2.530 1.00 96.19 79 ILE A N 1
ATOM 617 C CA . ILE A 1 79 ? 14.298 4.369 -1.225 1.00 96.19 79 ILE A CA 1
ATOM 618 C C . ILE A 1 79 ? 15.164 3.660 -0.187 1.00 96.19 79 ILE A C 1
ATOM 620 O O . ILE A 1 79 ? 15.351 2.444 -0.240 1.00 96.19 79 ILE A O 1
ATOM 624 N N . GLU A 1 80 ? 15.697 4.428 0.757 1.00 96.00 80 GLU A N 1
ATOM 625 C CA . GLU A 1 80 ? 16.362 3.862 1.927 1.00 96.00 80 GLU A CA 1
ATOM 626 C C . GLU A 1 80 ? 15.343 3.071 2.752 1.00 96.00 80 GLU A C 1
ATOM 628 O O . GLU A 1 80 ? 14.222 3.530 2.946 1.00 96.00 80 GLU A O 1
ATOM 633 N N . ALA A 1 81 ? 15.720 1.868 3.190 1.00 96.50 81 ALA A N 1
ATOM 634 C CA . ALA A 1 81 ? 14.822 0.954 3.896 1.00 96.50 81 ALA A CA 1
ATOM 635 C C . ALA A 1 81 ? 13.504 0.664 3.138 1.00 96.50 81 ALA A C 1
ATOM 637 O O . ALA A 1 81 ? 12.453 0.512 3.753 1.00 96.50 81 ALA A O 1
ATOM 638 N N . ALA A 1 82 ? 13.557 0.540 1.801 1.00 97.12 82 ALA A N 1
ATOM 639 C CA . ALA A 1 82 ? 12.385 0.295 0.946 1.00 97.12 82 ALA A CA 1
ATOM 640 C C . ALA A 1 82 ? 11.449 -0.815 1.462 1.00 97.12 82 ALA A C 1
ATOM 642 O O . ALA A 1 82 ? 10.233 -0.638 1.454 1.00 97.12 82 ALA A O 1
ATOM 643 N N . PHE A 1 83 ? 12.014 -1.923 1.952 1.00 97.31 83 PHE A N 1
ATOM 644 C CA . PHE A 1 83 ? 11.261 -3.025 2.555 1.00 97.31 83 PHE A CA 1
ATOM 645 C C . PHE A 1 83 ? 10.416 -2.576 3.755 1.00 97.31 83 PHE A C 1
ATOM 647 O O . PHE A 1 83 ? 9.223 -2.869 3.827 1.00 97.31 83 PHE A O 1
ATOM 654 N N . GLU A 1 84 ? 11.017 -1.832 4.685 1.00 97.88 84 GLU A N 1
ATOM 655 C CA . GLU A 1 84 ? 10.342 -1.333 5.884 1.00 97.88 84 GLU A CA 1
ATOM 656 C C . GLU A 1 84 ? 9.288 -0.282 5.524 1.00 97.88 84 GLU A C 1
ATOM 658 O O . GLU A 1 84 ? 8.141 -0.378 5.956 1.00 97.88 84 GLU A O 1
ATOM 663 N N . GLU A 1 85 ? 9.641 0.679 4.671 1.00 98.12 85 GLU A N 1
ATOM 664 C CA . GLU A 1 85 ? 8.742 1.749 4.234 1.00 98.12 85 GLU A CA 1
ATOM 665 C C . GLU A 1 85 ? 7.510 1.206 3.493 1.00 98.12 85 GLU A C 1
ATOM 667 O O . GLU A 1 85 ? 6.373 1.609 3.760 1.00 98.12 85 GLU A O 1
ATOM 672 N N . MET A 1 86 ? 7.702 0.238 2.591 1.00 98.25 86 MET A N 1
ATOM 673 C CA . MET A 1 86 ? 6.591 -0.403 1.885 1.00 98.25 86 MET A CA 1
ATOM 674 C C . MET A 1 86 ? 5.770 -1.324 2.791 1.00 98.25 86 MET A C 1
ATOM 676 O O . MET A 1 86 ? 4.544 -1.365 2.653 1.00 98.25 86 MET A O 1
ATOM 680 N N . GLY A 1 87 ? 6.405 -2.004 3.747 1.00 98.12 87 GLY A N 1
ATOM 681 C CA . GLY A 1 87 ? 5.705 -2.783 4.766 1.00 98.12 87 GLY A CA 1
ATOM 682 C C . GLY A 1 87 ? 4.826 -1.914 5.665 1.00 98.12 87 GLY A C 1
ATOM 683 O O . GLY A 1 87 ? 3.652 -2.227 5.887 1.00 98.12 87 GLY A O 1
ATOM 684 N N . ASN A 1 88 ? 5.348 -0.770 6.108 1.00 98.06 88 ASN A N 1
ATOM 685 C CA . ASN A 1 88 ? 4.610 0.220 6.890 1.00 98.06 88 ASN A CA 1
ATOM 686 C C . ASN A 1 88 ? 3.433 0.790 6.094 1.00 98.06 88 ASN A C 1
ATOM 688 O O . ASN A 1 88 ? 2.314 0.858 6.612 1.00 98.06 88 ASN A O 1
ATOM 692 N N . LEU A 1 89 ? 3.648 1.124 4.817 1.00 98.50 89 LEU A N 1
ATOM 693 C CA . LEU A 1 89 ? 2.583 1.560 3.917 1.00 98.50 89 LEU A CA 1
ATOM 694 C C . LEU A 1 89 ? 1.476 0.506 3.786 1.00 98.50 89 LEU A C 1
ATOM 696 O O . LEU A 1 89 ? 0.299 0.832 3.937 1.00 98.50 89 LEU A O 1
ATOM 700 N N . TYR A 1 90 ? 1.841 -0.749 3.518 1.00 98.56 90 TYR A N 1
ATOM 701 C CA . TYR A 1 90 ? 0.886 -1.847 3.380 1.00 98.56 90 TYR A CA 1
ATOM 702 C C . TYR A 1 90 ? 0.085 -2.067 4.668 1.00 98.56 90 TYR A C 1
ATOM 704 O O . TYR A 1 90 ? -1.140 -2.195 4.628 1.00 98.56 90 TYR A O 1
ATOM 712 N N . SER A 1 91 ? 0.757 -2.056 5.821 1.00 97.88 91 SER A N 1
ATOM 713 C CA . SER A 1 91 ? 0.118 -2.197 7.130 1.00 97.88 91 SER A CA 1
ATOM 714 C C . SER A 1 91 ? -0.869 -1.059 7.414 1.00 97.88 91 SER A C 1
ATOM 716 O O . SER A 1 91 ? -2.007 -1.311 7.821 1.00 97.88 91 SER A O 1
ATOM 718 N N . ALA A 1 92 ? -0.479 0.189 7.135 1.00 97.94 92 ALA A N 1
ATOM 719 C CA . ALA A 1 92 ? -1.344 1.353 7.304 1.00 97.94 92 ALA A CA 1
ATOM 720 C C . ALA A 1 92 ? -2.564 1.297 6.371 1.00 97.94 92 ALA A C 1
ATOM 722 O O . ALA A 1 92 ? -3.697 1.440 6.833 1.00 97.94 92 ALA A O 1
ATOM 723 N N . ALA A 1 93 ? -2.351 1.001 5.086 1.00 98.31 93 ALA A N 1
ATOM 724 C CA . ALA A 1 93 ? -3.425 0.824 4.112 1.00 98.31 93 ALA A CA 1
ATOM 725 C C . ALA A 1 93 ? -4.411 -0.271 4.542 1.00 98.31 93 ALA A C 1
ATOM 727 O O . ALA A 1 93 ? -5.620 -0.057 4.515 1.00 98.31 93 ALA A O 1
ATOM 728 N N . ARG A 1 94 ? -3.903 -1.416 5.021 1.00 97.75 94 ARG A N 1
ATOM 729 C CA . ARG A 1 94 ? -4.721 -2.507 5.566 1.00 97.75 94 ARG A CA 1
ATOM 730 C C . ARG A 1 94 ? -5.567 -2.054 6.754 1.00 97.75 94 ARG A C 1
ATOM 732 O O . ARG A 1 94 ? -6.744 -2.398 6.817 1.00 97.75 94 ARG A O 1
ATOM 739 N N . ARG A 1 95 ? -4.975 -1.332 7.713 1.00 97.06 95 ARG A N 1
ATOM 740 C CA . ARG A 1 95 ? -5.699 -0.840 8.899 1.00 97.06 95 ARG A CA 1
ATOM 741 C C . ARG A 1 95 ? -6.841 0.092 8.509 1.00 97.06 95 ARG A C 1
ATOM 743 O O . ARG A 1 95 ? -7.937 -0.061 9.040 1.00 97.06 95 ARG A O 1
ATOM 750 N N . ILE A 1 96 ? -6.583 1.009 7.578 1.00 97.06 96 ILE A N 1
ATOM 751 C CA . ILE A 1 96 ? -7.578 1.960 7.069 1.00 97.06 96 ILE A CA 1
ATOM 752 C C . ILE A 1 96 ? -8.690 1.207 6.330 1.00 97.06 96 ILE A C 1
ATOM 754 O O . ILE A 1 96 ? -9.851 1.310 6.712 1.00 97.06 96 ILE A O 1
ATOM 758 N N . ALA A 1 97 ? -8.332 0.367 5.356 1.00 97.38 97 ALA A N 1
ATOM 759 C CA . ALA A 1 97 ? -9.290 -0.351 4.515 1.00 97.38 97 ALA A CA 1
ATOM 760 C C . ALA A 1 97 ? -10.193 -1.325 5.276 1.00 97.38 97 ALA A C 1
ATOM 762 O O . ALA A 1 97 ? -11.337 -1.546 4.885 1.00 97.38 97 ALA A O 1
ATOM 763 N N . LEU A 1 98 ? -9.687 -1.928 6.354 1.00 96.31 98 LEU A N 1
ATOM 764 C CA . LEU A 1 98 ? -10.466 -2.829 7.204 1.00 96.31 98 LEU A CA 1
ATOM 765 C C . LEU A 1 98 ? -11.198 -2.100 8.338 1.00 96.31 98 LEU A C 1
ATOM 767 O O . LEU A 1 98 ? -11.833 -2.760 9.157 1.00 96.31 98 LEU A O 1
ATOM 771 N N . GLY A 1 99 ? -11.098 -0.769 8.419 1.00 95.06 99 GLY A N 1
ATOM 772 C CA . GLY A 1 99 ? -11.727 0.013 9.480 1.00 95.06 99 GLY A CA 1
ATOM 773 C C . GLY A 1 99 ? -11.235 -0.372 10.876 1.00 95.06 99 GLY A C 1
ATOM 774 O O . GLY A 1 99 ? -12.017 -0.342 11.822 1.00 95.06 99 GLY A O 1
ATOM 775 N N . VAL A 1 100 ? -9.958 -0.757 11.009 1.00 93.56 100 VAL A N 1
ATOM 776 C CA . VAL A 1 100 ? -9.393 -1.265 12.272 1.00 93.56 100 VAL A CA 1
ATOM 777 C C . VAL A 1 100 ? -9.555 -0.251 13.395 1.00 93.56 100 VAL A C 1
ATOM 779 O O . VAL A 1 100 ? -9.908 -0.647 14.494 1.00 93.56 100 VAL A O 1
ATOM 782 N N . GLU A 1 101 ? -9.344 1.037 13.126 1.00 88.94 101 GLU A N 1
ATOM 783 C CA . GLU A 1 101 ? -9.470 2.072 14.158 1.00 88.94 101 GLU A CA 1
ATOM 784 C C . GLU A 1 101 ? -10.892 2.136 14.717 1.00 88.94 101 GLU A C 1
ATOM 786 O O . GLU A 1 101 ? -11.091 2.021 15.919 1.00 88.94 101 GLU A O 1
ATOM 791 N N . LYS A 1 102 ? -11.888 2.156 13.827 1.00 90.31 102 LYS A N 1
ATOM 792 C CA . LYS A 1 102 ? -13.298 2.121 14.213 1.00 90.31 102 LYS A CA 1
ATOM 793 C C . LYS A 1 102 ? -13.639 0.855 15.005 1.00 90.31 102 LYS A C 1
ATOM 795 O O . LYS A 1 102 ? -14.356 0.931 15.993 1.00 90.31 102 LYS A O 1
ATOM 800 N N . ALA A 1 103 ? -13.126 -0.302 14.585 1.00 93.19 103 ALA A N 1
ATOM 801 C CA . ALA A 1 103 ? -13.348 -1.552 15.306 1.00 93.19 103 ALA A CA 1
ATOM 802 C C . ALA A 1 103 ? -12.709 -1.535 16.706 1.00 93.19 103 ALA A C 1
ATOM 804 O O . ALA A 1 103 ? -13.280 -2.087 17.640 1.00 93.19 103 ALA A O 1
ATOM 805 N N . LEU A 1 104 ? -11.538 -0.909 16.865 1.00 91.25 104 LEU A N 1
ATOM 806 C CA . LEU A 1 104 ? -10.893 -0.743 18.168 1.00 91.25 104 LEU A CA 1
ATOM 807 C C . LEU A 1 104 ? -11.686 0.213 19.066 1.00 91.25 104 LEU A C 1
ATOM 809 O O . LEU A 1 104 ? -11.921 -0.135 20.219 1.00 91.25 104 LEU A O 1
ATOM 813 N N . ASP A 1 105 ? -12.148 1.347 18.536 1.00 92.12 105 ASP A N 1
ATOM 814 C CA . ASP A 1 105 ? -12.990 2.302 19.268 1.00 92.12 105 ASP A CA 1
ATOM 815 C C . ASP A 1 105 ? -14.283 1.634 19.768 1.00 92.12 105 ASP A C 1
ATOM 817 O O . ASP A 1 105 ? -14.619 1.718 20.948 1.00 92.12 105 ASP A O 1
ATOM 821 N N . GLU A 1 106 ? -14.973 0.888 18.897 1.00 93.88 106 GLU A N 1
ATOM 822 C CA . GLU A 1 106 ? -16.191 0.147 19.251 1.00 93.88 106 GLU A CA 1
ATOM 823 C C . GLU A 1 106 ? -15.940 -0.919 20.333 1.00 93.88 106 GLU A C 1
ATOM 825 O O . GLU A 1 106 ? -16.780 -1.119 21.210 1.00 93.88 106 GLU A O 1
ATOM 830 N N . LEU A 1 107 ? -14.787 -1.599 20.305 1.00 93.50 107 LEU A N 1
ATOM 831 C CA . LEU A 1 107 ? -14.419 -2.587 21.324 1.00 93.50 107 LEU A CA 1
ATOM 832 C C . LEU A 1 107 ? -14.082 -1.938 22.671 1.00 93.50 107 LEU A C 1
ATOM 834 O O . LEU A 1 107 ? -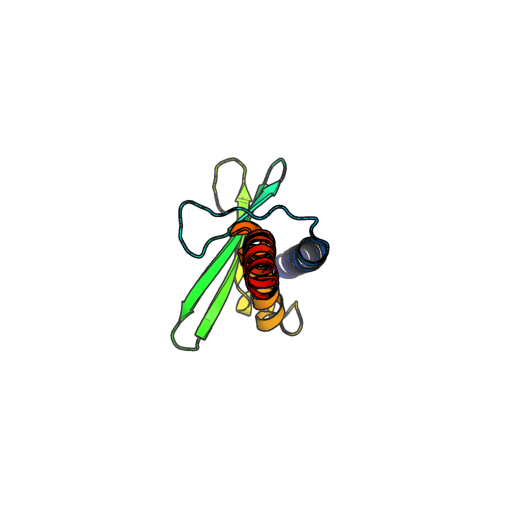14.490 -2.459 23.709 1.00 93.50 107 LEU A O 1
ATOM 838 N N . LEU A 1 108 ? -13.362 -0.813 22.663 1.00 92.81 108 LEU A N 1
ATOM 839 C CA . LEU A 1 108 ? -13.037 -0.061 23.877 1.00 92.81 108 LEU A CA 1
ATOM 840 C C . LEU A 1 108 ? -14.306 0.459 24.558 1.00 92.81 108 LEU A C 1
ATOM 842 O O . LEU A 1 108 ? -14.458 0.301 25.766 1.00 92.81 108 LEU A O 1
ATOM 846 N N . GLU A 1 109 ? -15.269 0.967 23.783 1.00 93.69 109 GLU A N 1
ATOM 847 C CA . GLU A 1 109 ? -16.561 1.404 24.320 1.00 93.69 109 GLU A CA 1
ATOM 848 C C . GLU A 1 109 ? -17.349 0.294 25.032 1.00 93.69 109 GLU A C 1
ATOM 850 O O . GLU A 1 109 ? -18.147 0.593 25.922 1.00 93.69 109 GLU A O 1
ATOM 855 N N . ILE A 1 110 ? -17.187 -0.968 24.622 1.00 91.12 110 ILE A N 1
ATOM 856 C CA . ILE A 1 110 ? -17.852 -2.113 25.259 1.00 91.12 110 ILE A CA 1
ATOM 857 C C . ILE A 1 110 ? -17.157 -2.453 26.579 1.00 91.12 110 ILE A C 1
ATOM 859 O O . ILE A 1 110 ? -17.829 -2.599 27.598 1.00 91.12 110 ILE A O 1
ATOM 863 N N . ILE A 1 111 ? -15.824 -2.540 26.569 1.00 90.31 111 ILE A N 1
ATOM 864 C CA . ILE A 1 111 ? -15.027 -2.911 27.747 1.00 90.31 111 ILE A CA 1
ATOM 865 C C . ILE A 1 111 ? -15.211 -1.883 28.873 1.00 90.31 111 ILE A C 1
ATOM 867 O O . ILE A 1 111 ? -15.484 -2.268 30.009 1.00 90.31 111 ILE A O 1
ATOM 871 N N . ASP A 1 112 ? -15.159 -0.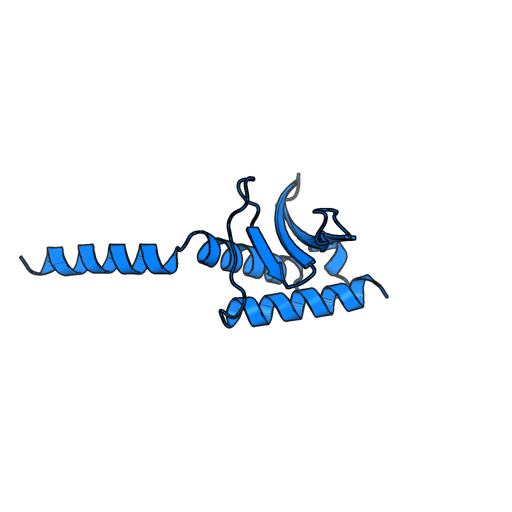587 28.557 1.00 89.50 112 ASP A N 1
ATOM 872 C CA . ASP A 1 112 ? -15.293 0.482 29.557 1.00 89.50 112 ASP A CA 1
ATOM 873 C C . ASP A 1 112 ? -16.700 0.541 30.190 1.00 89.50 112 ASP A C 1
ATOM 875 O O . ASP A 1 112 ? -16.867 1.029 31.310 1.00 89.50 112 ASP A O 1
ATOM 879 N N . ARG A 1 113 ? -17.740 0.044 29.499 1.00 72.75 113 ARG A N 1
ATOM 880 C CA . ARG A 1 113 ? -19.110 -0.028 30.044 1.00 72.75 113 ARG A CA 1
ATOM 881 C C . ARG A 1 113 ? -19.299 -1.191 31.014 1.00 72.75 113 ARG A C 1
ATOM 883 O O . ARG A 1 113 ? -20.102 -1.059 31.937 1.00 72.75 113 ARG A O 1
ATOM 890 N N . ASP A 1 114 ? -18.574 -2.290 30.827 1.00 62.69 114 ASP A N 1
ATOM 891 C CA . ASP A 1 114 ? -18.683 -3.481 31.674 1.00 62.69 114 ASP A CA 1
ATOM 892 C C . ASP A 1 114 ? -17.969 -3.309 33.030 1.00 62.69 114 ASP A C 1
ATOM 894 O O . ASP A 1 114 ? -18.346 -3.959 34.003 1.00 62.69 114 ASP A O 1
ATOM 898 N N . GLU A 1 115 ? -17.003 -2.389 33.149 1.00 59.44 115 GLU A N 1
ATOM 899 C CA . GLU A 1 115 ? -16.352 -2.053 34.430 1.00 59.44 115 GLU A CA 1
ATOM 900 C C . GLU A 1 115 ? -17.177 -1.100 35.329 1.00 59.44 115 GLU A C 1
ATOM 902 O O . GLU A 1 115 ? -16.788 -0.824 36.466 1.00 59.44 115 GLU A O 1
ATOM 907 N N . LEU A 1 116 ? -18.326 -0.599 34.853 1.00 53.31 116 LEU A N 1
ATOM 908 C CA . LEU A 1 116 ? -19.198 0.344 35.575 1.00 53.31 116 LEU A CA 1
ATOM 909 C C . LEU A 1 116 ? -20.436 -0.303 36.235 1.00 53.31 116 LEU A C 1
ATOM 911 O O . LEU A 1 116 ? -21.330 0.428 36.675 1.00 53.31 116 LEU A O 1
ATOM 915 N N . ILE A 1 117 ? -20.500 -1.639 36.324 1.00 48.50 117 ILE A N 1
ATOM 916 C CA . ILE A 1 117 ? -21.615 -2.394 36.939 1.00 48.50 117 ILE A CA 1
ATOM 917 C C . ILE A 1 117 ? -21.159 -3.163 38.182 1.00 48.50 117 ILE A C 1
ATOM 919 O O . ILE A 1 117 ? -20.154 -3.901 38.101 1.00 48.50 117 ILE A O 1
#

Organism: NCBI:txid1148509

pLDDT: mean 93.57, std 9.21, range [48.5, 98.62]

Nearest PDB structures (foldseek):
  8cht-assembly4_D  TM=4.874E-01  e=1.348E-01  Homo sapiens
  6l7o-assembly1_V  TM=4.654E-01  e=2.168E-01  Thermosynechococcus vestitus BP-1
  8chv-assembly1_B  TM=4.417E-01  e=2.590E-01  Homo sapiens
  8cht-assembly1_A  TM=3.299E-01  e=9.564E-01  Homo sapiens
  8cht-assembly2_B  TM=3.306E-01  e=9.013E-01  Homo sapiens

Foldseek 3Di:
DVLQVVLVVLVVLLVCLVVVNFQWADDPDPQKIWTDDPFWIWIWHWDQDPVGIWIKIFIAGPVRHTPDMDILVRNVVNDPPSVVSSVSSSVSSVCNRVVVVVVVVVVVVVVVVVVVD